Protein AF-A0AAV5ZL44-F1 (afdb_monomer)

Secondary structure (DSSP, 8-state):
--HHHHHHHHHHHHHHH-----S-PPPTTEEEEEEEEEEEEEE--S-TTSTTTTEEEEEEEETTEEEEEEEEPPHHHHHHHHTTTT-GGGHHHHHTT-BGGGTS-HHHHHHHHHHTT----TT-EEEEEEEEEEEEESSSSSSEEEEEEEEEEEEE---

Mean predicted aligned error: 9.65 Å

Sequence (159 aa):
MKKVLSVLLVLATWP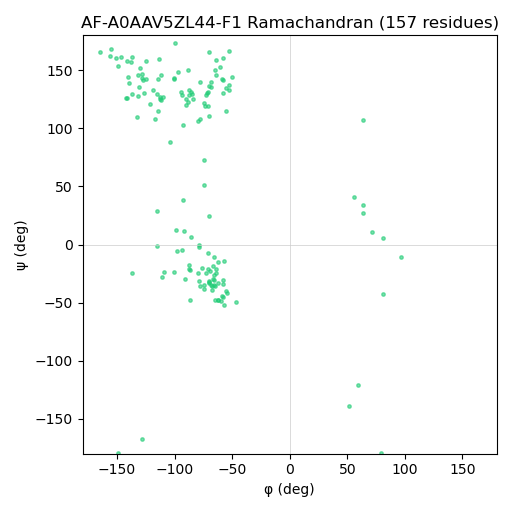LLTAGGGINPPPPGFKVTGPAVSAVIVVDPHNTSVPGGGRAAIRLTKGTVSTGTIFQVPDTTRDSFFNFGCDPARTDIRFKNAQLNLYVPQAQIDQMYAQLGIPISGANVPFITDTDSAVCTPDDVSGILSFTAVIQFLVPQNH

Nearest PDB structures (foldseek):
  7xg3-assembly1_H  TM=3.548E-01  e=3.397E+00  Pseudomonas aeruginosa
  2q9k-assembly1_A-2  TM=2.061E-01  e=2.698E+00  Exiguobacterium sibiricum 255-15
  9bgk-assembly1_E  TM=1.346E-01  e=6.780E+00  Vibrio cholerae
  9ezy-assembly1_B  TM=1.468E-01  e=9.579E+00  Vibrio cholerae

Foldseek 3Di:
DVVVVVVVVCVVCVVVVVPCQDPDAADPQKHWDDDKKKKKKKAQLDDPVPVCHQKMKMWIDDPPFIDIDIDRFDPVCSCVQRVQPQDQVCPCVRAANDFPVNGDPPVVVCVGCVSVVHDDDPQWTKTWRDKADWDFPPDDRRTMIITMTIITTMGGDDD

Structure (mmCIF, N/CA/C/O backbone):
data_AF-A0AAV5ZL44-F1
#
_entry.id   AF-A0AAV5ZL44-F1
#
loop_
_atom_site.group_PDB
_atom_site.id
_atom_site.type_symbol
_atom_site.label_atom_id
_atom_site.label_alt_id
_atom_site.label_comp_id
_atom_site.label_asym_id
_atom_site.label_entity_id
_atom_site.label_seq_id
_atom_site.pdbx_PDB_ins_code
_atom_site.Cartn_x
_atom_site.Cartn_y
_atom_site.Cartn_z
_atom_site.occupancy
_atom_site.B_iso_or_equiv
_atom_site.auth_seq_id
_atom_site.auth_comp_id
_atom_site.auth_asym_id
_atom_site.auth_atom_id
_atom_site.pdbx_PDB_model_num
ATOM 1 N N . MET A 1 1 ? -11.406 -40.168 26.318 1.00 51.88 1 MET A N 1
ATOM 2 C CA . MET A 1 1 ? -12.055 -38.863 26.040 1.00 51.88 1 MET A CA 1
ATOM 3 C C . MET A 1 1 ? -11.218 -37.628 26.422 1.00 51.88 1 MET A C 1
ATOM 5 O O . MET A 1 1 ? -11.663 -36.526 26.160 1.00 51.88 1 MET A O 1
ATOM 9 N N . LYS A 1 2 ? -9.989 -37.753 26.963 1.00 49.09 2 LYS A N 1
ATOM 10 C CA . LYS A 1 2 ? -9.124 -36.589 27.274 1.00 49.09 2 LYS A CA 1
ATOM 11 C C . LYS A 1 2 ? -8.375 -35.997 26.063 1.00 49.09 2 LYS A C 1
ATOM 13 O O . LYS A 1 2 ? -8.058 -34.820 26.071 1.00 49.09 2 LYS A O 1
ATOM 18 N N . LYS A 1 3 ? -8.139 -36.787 25.005 1.00 48.84 3 LYS A N 1
ATOM 19 C CA . LYS A 1 3 ? -7.377 -36.358 23.811 1.00 48.84 3 LYS A CA 1
ATOM 20 C C . LYS A 1 3 ? -8.151 -35.432 22.858 1.00 48.84 3 LYS A C 1
ATOM 22 O O . LYS A 1 3 ? -7.530 -34.718 22.087 1.00 48.84 3 LYS A O 1
ATOM 27 N N . VAL A 1 4 ? -9.485 -35.424 22.923 1.00 57.22 4 VAL A N 1
ATOM 28 C CA . VAL A 1 4 ? -10.334 -34.589 22.049 1.00 57.22 4 VAL A CA 1
ATOM 29 C C . VAL A 1 4 ? -10.371 -33.134 22.538 1.00 57.22 4 VAL A C 1
ATOM 31 O O . VAL A 1 4 ? -10.403 -32.211 21.732 1.00 57.22 4 VAL A O 1
ATOM 34 N N . LEU A 1 5 ? -10.270 -32.920 23.855 1.00 53.38 5 LEU A N 1
ATOM 35 C CA . LEU A 1 5 ? -10.312 -31.587 24.463 1.00 53.38 5 LEU A CA 1
ATOM 36 C C . LEU A 1 5 ? -9.079 -30.736 24.102 1.00 53.38 5 LEU A C 1
ATOM 38 O O . LEU A 1 5 ? -9.201 -29.536 23.881 1.00 53.38 5 LEU A O 1
ATOM 42 N N . SER A 1 6 ? -7.901 -31.357 23.987 1.00 58.47 6 SER A N 1
ATOM 43 C CA . SER A 1 6 ? -6.655 -30.658 23.639 1.00 58.47 6 SER A CA 1
ATOM 44 C C . SER A 1 6 ? -6.623 -30.174 22.187 1.00 58.47 6 SER A C 1
ATOM 46 O O . SER A 1 6 ? -6.040 -29.132 21.914 1.00 58.47 6 SER A O 1
ATOM 48 N N . VAL A 1 7 ? -7.274 -30.886 21.261 1.00 59.38 7 VAL A N 1
ATOM 49 C CA . VAL A 1 7 ? -7.323 -30.496 19.839 1.00 59.38 7 VAL A CA 1
ATOM 50 C C . VAL A 1 7 ? -8.273 -29.312 19.627 1.00 59.38 7 VAL A C 1
ATOM 52 O O . VAL A 1 7 ? -7.949 -28.394 18.878 1.00 59.38 7 VAL A O 1
ATOM 55 N N . LEU A 1 8 ? -9.402 -29.273 20.346 1.00 57.34 8 LEU A N 1
ATOM 56 C CA . LEU A 1 8 ? -10.324 -28.130 20.307 1.00 57.34 8 LEU A CA 1
ATOM 57 C C . LEU A 1 8 ? -9.711 -26.847 20.887 1.00 57.34 8 LEU A C 1
ATOM 59 O O . LEU A 1 8 ? -9.980 -25.766 20.368 1.00 57.34 8 LEU A O 1
ATOM 63 N N . LEU A 1 9 ? -8.864 -26.951 21.917 1.00 58.31 9 LEU A N 1
ATOM 64 C CA . LEU A 1 9 ? -8.218 -25.779 22.515 1.00 58.31 9 LEU A CA 1
ATOM 65 C C . LEU A 1 9 ? -7.199 -25.123 21.565 1.00 58.31 9 LEU A C 1
ATOM 67 O O . LEU A 1 9 ? -7.087 -23.903 21.546 1.00 58.31 9 LEU A O 1
ATOM 71 N N . VAL A 1 10 ? -6.493 -25.920 20.754 1.00 58.69 10 VAL A N 1
ATOM 72 C CA . VAL A 1 10 ? -5.513 -25.428 19.765 1.00 58.69 10 VAL A CA 1
ATOM 73 C C . VAL A 1 10 ? -6.203 -24.791 18.552 1.00 58.69 10 VAL A C 1
ATOM 75 O O . VAL A 1 10 ? -5.727 -23.791 18.023 1.00 58.69 10 VAL A O 1
ATOM 78 N N . LEU A 1 11 ? -7.360 -25.313 18.134 1.00 55.31 11 LEU A N 1
ATOM 79 C CA . LEU A 1 11 ? -8.166 -24.711 17.063 1.00 55.31 11 LEU A CA 1
ATOM 80 C C . LEU A 1 11 ? -8.815 -23.385 17.489 1.00 55.31 11 LEU A C 1
ATOM 82 O O . LEU A 1 11 ? -8.937 -22.476 16.673 1.00 55.31 11 LEU A O 1
ATOM 86 N N . ALA A 1 12 ? -9.190 -23.251 18.764 1.00 57.75 12 ALA A N 1
ATOM 87 C CA . ALA A 1 12 ? -9.784 -22.024 19.295 1.00 57.75 12 ALA A CA 1
ATOM 88 C C . ALA A 1 12 ? -8.774 -20.872 19.458 1.00 57.75 12 ALA A C 1
ATOM 90 O O . ALA A 1 12 ? -9.170 -19.708 19.429 1.00 57.75 12 ALA A O 1
ATOM 91 N N . THR A 1 13 ? -7.479 -21.168 19.614 1.00 51.84 13 THR A N 1
ATOM 92 C CA . THR A 1 13 ? -6.421 -20.152 19.778 1.00 51.84 13 THR A CA 1
ATOM 93 C C . THR A 1 13 ? -5.666 -19.834 18.489 1.00 51.84 13 THR A C 1
ATOM 95 O O . THR A 1 13 ? -4.883 -18.885 18.463 1.00 51.84 13 THR A O 1
ATOM 98 N N . TRP A 1 14 ? -5.933 -20.549 17.393 1.00 48.03 14 TRP A N 1
ATOM 99 C CA . TRP A 1 14 ? -5.314 -20.288 16.089 1.00 48.03 14 TRP A CA 1
ATOM 100 C C . TRP A 1 14 ? -5.497 -18.844 15.576 1.00 48.03 14 TRP A C 1
ATOM 102 O O . TRP A 1 14 ? -4.516 -18.278 15.091 1.00 48.03 14 TRP A O 1
ATOM 112 N N . PRO A 1 15 ? -6.665 -18.179 15.739 1.00 54.62 15 PRO A N 1
ATOM 113 C CA . PRO A 1 15 ? -6.828 -16.786 15.310 1.00 54.62 15 PRO A CA 1
ATOM 114 C C . PRO A 1 15 ? -5.934 -15.797 16.076 1.00 54.62 15 PRO A C 1
ATOM 116 O O . PRO A 1 15 ? -5.680 -14.699 15.588 1.00 54.62 15 PRO A O 1
ATOM 119 N N . LEU A 1 16 ? -5.456 -16.173 17.271 1.00 48.31 16 LEU A N 1
ATOM 120 C CA . LEU A 1 16 ? -4.548 -15.360 18.090 1.00 48.31 16 LEU A CA 1
ATOM 121 C C . LEU A 1 16 ? -3.073 -15.585 17.724 1.00 48.31 16 LEU A C 1
ATOM 123 O O . LEU A 1 16 ? -2.246 -14.718 17.986 1.00 48.31 16 LEU A O 1
ATOM 127 N N . LEU A 1 17 ? -2.743 -16.720 17.101 1.00 43.16 17 LEU A N 1
ATOM 128 C CA . LEU A 1 17 ? -1.385 -17.051 16.653 1.00 43.16 17 LEU A CA 1
ATOM 129 C C . LEU A 1 17 ? -1.076 -16.525 15.246 1.00 43.16 17 LEU A C 1
ATOM 131 O O . LEU A 1 17 ? 0.090 -16.396 14.887 1.00 43.16 17 LEU A O 1
ATOM 135 N N . THR A 1 18 ? -2.095 -16.167 14.462 1.00 47.09 18 THR A N 1
ATOM 136 C CA . THR A 1 18 ? -1.924 -15.513 13.154 1.00 47.09 18 THR A CA 1
ATOM 137 C C . THR A 1 18 ? -1.786 -13.993 13.243 1.00 47.09 18 THR A C 1
ATOM 139 O O . THR A 1 18 ? -1.696 -13.335 12.212 1.00 47.09 18 THR A O 1
ATOM 142 N N . ALA A 1 19 ? -1.693 -13.415 14.445 1.00 46.91 19 ALA A N 1
ATOM 143 C CA . ALA A 1 19 ? -1.158 -12.065 14.630 1.00 46.91 19 ALA A CA 1
ATOM 144 C C . ALA A 1 19 ? 0.380 -12.074 14.478 1.00 46.91 19 ALA A C 1
ATOM 146 O O . ALA A 1 19 ? 1.116 -11.602 15.340 1.00 46.91 19 ALA A O 1
ATOM 147 N N . GLY A 1 20 ? 0.870 -12.661 13.383 1.00 41.25 20 GLY A N 1
ATOM 148 C CA . GLY A 1 20 ? 2.255 -12.573 12.941 1.00 41.25 20 GLY A CA 1
ATOM 149 C C . GLY A 1 20 ? 2.503 -11.194 12.351 1.00 41.25 20 GLY A C 1
ATOM 150 O O . GLY A 1 20 ? 2.576 -11.037 11.140 1.00 41.25 20 GLY A O 1
ATOM 151 N N . GLY A 1 21 ? 2.568 -10.179 13.211 1.00 41.34 21 GLY A N 1
ATOM 152 C CA . GLY A 1 21 ? 3.090 -8.872 12.835 1.00 41.34 21 GLY A CA 1
ATOM 153 C C . GLY A 1 21 ? 4.606 -8.974 12.737 1.00 41.34 21 GLY A C 1
ATOM 154 O O . GLY A 1 21 ? 5.253 -9.376 13.703 1.00 41.34 21 GLY A O 1
ATOM 155 N N . GLY A 1 22 ? 5.163 -8.668 11.566 1.00 45.84 22 GLY A N 1
ATOM 156 C CA . GLY A 1 22 ? 6.604 -8.693 11.323 1.00 45.84 22 GLY A CA 1
ATOM 157 C C . GLY A 1 22 ? 7.420 -7.868 12.331 1.00 45.84 22 GLY A C 1
ATOM 158 O O . GLY A 1 22 ? 6.899 -7.048 13.080 1.00 45.84 22 GLY A O 1
ATOM 159 N N . ILE A 1 23 ? 8.737 -8.079 12.317 1.00 47.69 23 ILE A N 1
ATOM 160 C CA . ILE A 1 23 ? 9.738 -7.645 13.317 1.00 47.69 23 ILE A CA 1
ATOM 161 C C . ILE A 1 23 ? 9.992 -6.116 13.319 1.00 47.69 23 ILE A C 1
ATOM 163 O O . ILE A 1 23 ? 11.047 -5.654 13.737 1.00 47.69 23 ILE A O 1
ATOM 167 N N . ASN A 1 24 ? 9.047 -5.299 12.860 1.00 59.09 24 ASN A N 1
ATOM 168 C CA . ASN A 1 24 ? 9.157 -3.848 12.926 1.00 59.09 24 ASN A CA 1
ATOM 169 C C . ASN A 1 24 ? 8.037 -3.289 13.809 1.00 59.09 24 ASN A C 1
ATOM 171 O O . ASN A 1 24 ? 6.872 -3.317 13.407 1.00 59.09 24 ASN A O 1
ATOM 175 N N . PRO A 1 25 ? 8.362 -2.810 15.024 1.00 67.12 25 PRO A N 1
ATOM 176 C CA . PRO A 1 25 ? 7.366 -2.220 15.900 1.00 67.12 25 PRO A CA 1
ATOM 177 C C . PRO A 1 25 ? 6.801 -0.932 15.278 1.00 67.12 25 PRO A C 1
ATOM 179 O O . PRO A 1 25 ? 7.516 -0.232 14.553 1.00 67.12 25 PRO A O 1
ATOM 182 N N . PRO A 1 26 ? 5.536 -0.583 15.575 1.00 76.50 26 PRO A N 1
ATOM 183 C CA . PRO A 1 26 ? 4.992 0.710 15.185 1.00 76.50 26 PRO A CA 1
ATOM 184 C C . PRO A 1 26 ? 5.825 1.860 15.778 1.00 76.50 26 PRO A C 1
ATOM 186 O O . PRO A 1 26 ? 6.526 1.662 16.777 1.00 76.50 26 PRO A O 1
ATOM 189 N N . PRO A 1 27 ? 5.723 3.077 15.209 1.00 81.25 27 PRO A N 1
ATOM 190 C CA . PRO A 1 27 ? 6.378 4.256 15.759 1.00 81.25 27 PRO A CA 1
ATOM 191 C C . PRO A 1 27 ? 6.096 4.431 17.266 1.00 81.25 27 PRO A C 1
ATOM 193 O O . PRO A 1 27 ? 4.975 4.155 17.710 1.00 81.25 27 PRO A O 1
ATOM 196 N N . PRO A 1 28 ? 7.072 4.910 18.064 1.00 84.25 28 PRO A N 1
ATOM 197 C CA . PRO A 1 28 ? 6.876 5.147 19.493 1.00 84.25 28 PRO A CA 1
ATOM 198 C C . PRO A 1 28 ? 5.653 6.027 19.773 1.00 84.25 28 PRO A C 1
ATOM 200 O O . PRO A 1 28 ? 5.425 7.017 19.082 1.00 84.25 28 PRO A O 1
ATOM 203 N N . GLY A 1 29 ? 4.866 5.668 20.791 1.00 86.44 29 GLY A N 1
ATOM 204 C CA . GLY A 1 29 ? 3.627 6.376 21.134 1.00 86.44 29 GLY A CA 1
ATOM 205 C C . GLY A 1 29 ? 2.418 5.995 20.275 1.00 86.44 29 GLY A C 1
ATOM 206 O O . GLY A 1 29 ? 1.349 6.578 20.444 1.00 86.44 29 GLY A O 1
ATOM 207 N N . PHE A 1 30 ? 2.543 5.000 19.391 1.00 89.69 30 PHE A N 1
ATOM 208 C CA . PHE A 1 30 ? 1.438 4.480 18.589 1.00 89.69 30 PHE A CA 1
ATOM 209 C C . PHE A 1 30 ? 1.257 2.971 18.766 1.00 89.69 30 PHE A C 1
ATOM 211 O O . PHE A 1 30 ? 2.159 2.237 19.172 1.00 89.6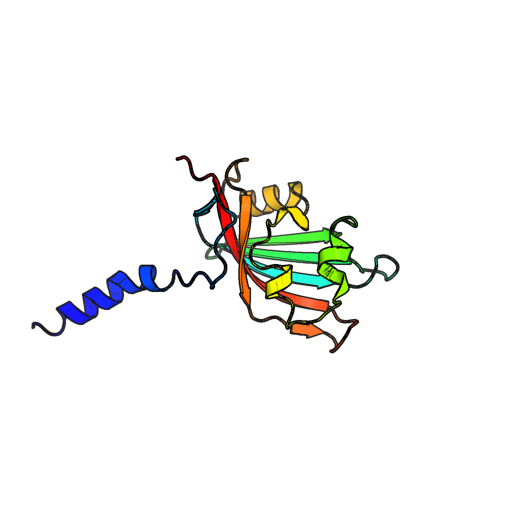9 30 PHE A O 1
ATOM 218 N N . LYS A 1 31 ? 0.052 2.487 18.474 1.00 90.44 31 LYS A N 1
ATOM 219 C CA . LYS A 1 31 ? -0.252 1.057 18.367 1.00 90.44 31 LYS A CA 1
ATOM 220 C C . LYS A 1 31 ? -0.996 0.780 17.069 1.00 90.44 31 LYS A C 1
ATOM 222 O O . LYS A 1 31 ? -1.729 1.631 16.571 1.00 90.44 31 LYS A O 1
ATOM 227 N N . VAL A 1 32 ? -0.824 -0.431 16.557 1.00 91.00 32 VAL A N 1
ATOM 228 C CA . VAL A 1 32 ? -1.592 -0.944 15.423 1.00 91.00 32 VAL A CA 1
ATOM 229 C C . VAL A 1 32 ? -2.873 -1.589 15.948 1.00 91.00 32 VAL A C 1
ATOM 231 O O . VAL A 1 32 ? -2.841 -2.360 16.907 1.00 91.00 32 VAL A O 1
ATOM 234 N N . THR A 1 33 ? -4.012 -1.271 15.342 1.00 90.62 33 THR A N 1
ATOM 235 C CA . THR A 1 33 ? -5.317 -1.820 15.717 1.00 90.62 33 THR A CA 1
ATOM 236 C C . THR A 1 33 ? -6.265 -1.925 14.519 1.00 90.62 33 THR A C 1
ATOM 238 O O . THR A 1 33 ? -5.924 -1.566 13.390 1.00 90.62 33 THR A O 1
ATOM 241 N N . GLY A 1 34 ? -7.478 -2.412 14.779 1.00 88.06 34 GLY A N 1
ATOM 242 C CA . GLY A 1 34 ? -8.552 -2.524 13.800 1.00 88.06 34 GLY A CA 1
ATOM 243 C C . GLY A 1 34 ? -8.430 -3.731 12.862 1.00 88.06 34 GLY A C 1
ATOM 244 O O . GLY A 1 34 ? -7.517 -4.553 12.995 1.00 88.06 34 GLY A O 1
ATOM 245 N N . PRO A 1 35 ? -9.392 -3.878 11.933 1.00 90.50 35 PRO A N 1
ATOM 246 C CA . PRO A 1 35 ? -9.412 -4.996 11.002 1.00 90.50 35 PRO A CA 1
ATOM 247 C C . PRO A 1 35 ? -8.255 -4.898 10.004 1.00 90.50 35 PRO A C 1
ATOM 249 O O . PRO A 1 35 ? -7.974 -3.822 9.479 1.00 90.50 35 PRO A O 1
ATOM 252 N N . ALA A 1 36 ? -7.637 -6.040 9.706 1.00 93.88 36 ALA A N 1
ATOM 253 C CA . ALA A 1 36 ? -6.689 -6.158 8.607 1.00 93.88 36 ALA A CA 1
ATOM 254 C C . ALA A 1 36 ? -7.421 -6.090 7.259 1.00 93.88 36 ALA A C 1
ATOM 256 O O . ALA A 1 36 ? -8.419 -6.785 7.040 1.00 93.88 36 ALA A O 1
ATOM 257 N N . VAL A 1 37 ? -6.917 -5.248 6.362 1.00 96.62 37 VAL A N 1
ATOM 258 C CA . VAL A 1 37 ? -7.372 -5.101 4.977 1.00 96.62 37 VAL A CA 1
ATOM 259 C C . VAL A 1 37 ? -6.251 -5.590 4.070 1.00 96.62 37 VAL A C 1
ATOM 261 O O . VAL A 1 37 ? -5.121 -5.118 4.177 1.00 96.62 37 VAL A O 1
ATOM 264 N N . SER A 1 38 ? -6.552 -6.538 3.187 1.00 97.75 38 SER A N 1
ATOM 265 C CA . SER A 1 38 ? -5.585 -7.000 2.191 1.00 97.75 38 SER A CA 1
ATOM 266 C C . SER A 1 38 ? -5.500 -5.982 1.060 1.00 97.75 38 SER A C 1
ATOM 268 O O . SER A 1 38 ? -6.524 -5.445 0.634 1.00 97.75 38 SER A O 1
ATOM 270 N N . ALA A 1 39 ? -4.296 -5.720 0.570 1.00 98.00 39 ALA A N 1
ATOM 271 C CA . ALA A 1 39 ? -4.046 -4.813 -0.531 1.00 98.00 39 ALA A CA 1
ATOM 272 C C . ALA A 1 39 ? -3.190 -5.480 -1.611 1.00 98.00 39 ALA A C 1
ATOM 274 O O . ALA A 1 39 ? -2.265 -6.230 -1.312 1.00 98.00 39 ALA A O 1
ATOM 275 N N . VAL A 1 40 ? -3.481 -5.162 -2.868 1.00 98.06 40 VAL A N 1
ATOM 276 C CA . VAL A 1 40 ? -2.574 -5.360 -4.002 1.00 98.06 40 VAL A CA 1
ATOM 277 C C . VAL A 1 40 ? -2.172 -3.980 -4.485 1.00 98.06 40 VAL A C 1
ATOM 279 O O . VAL A 1 40 ? -3.042 -3.155 -4.781 1.00 98.06 40 VAL A O 1
ATOM 282 N N . ILE A 1 41 ? -0.871 -3.725 -4.539 1.00 95.88 41 ILE A N 1
ATOM 283 C CA . ILE A 1 41 ? -0.308 -2.441 -4.939 1.00 95.88 41 ILE A CA 1
ATOM 284 C C . ILE A 1 41 ? 0.545 -2.667 -6.181 1.00 95.88 41 ILE A C 1
ATOM 286 O O . ILE A 1 41 ? 1.341 -3.601 -6.241 1.00 95.88 41 ILE A O 1
ATOM 290 N N . VAL A 1 42 ? 0.352 -1.808 -7.176 1.00 94.00 42 VAL A N 1
ATOM 291 C CA . VAL A 1 42 ? 1.118 -1.781 -8.421 1.00 94.00 42 VAL A CA 1
ATOM 292 C C . VAL A 1 42 ? 1.657 -0.373 -8.598 1.00 94.00 42 VAL A C 1
ATOM 294 O O . VAL A 1 42 ? 0.909 0.594 -8.477 1.00 94.00 42 VAL A O 1
ATOM 297 N N . VAL A 1 43 ? 2.945 -0.247 -8.866 1.00 90.69 43 VAL A N 1
ATOM 298 C CA . VAL A 1 43 ? 3.663 1.020 -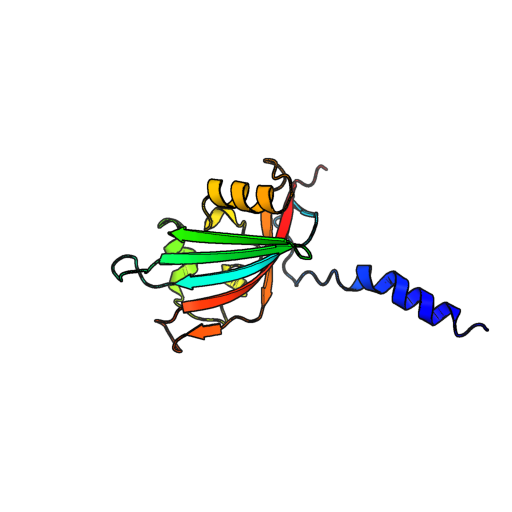8.923 1.00 90.69 43 VAL A CA 1
ATOM 299 C C . VAL A 1 43 ? 4.493 1.054 -10.189 1.00 90.69 43 VAL A C 1
ATOM 301 O O . VAL A 1 43 ? 5.299 0.159 -10.431 1.00 90.69 43 VAL A O 1
ATOM 304 N N . ASP A 1 44 ? 4.331 2.124 -10.952 1.00 89.50 44 ASP A N 1
ATOM 305 C CA . ASP A 1 44 ? 5.231 2.499 -12.026 1.00 89.50 44 ASP A CA 1
ATOM 306 C C . ASP A 1 44 ? 6.292 3.480 -11.473 1.00 89.50 44 ASP A C 1
ATOM 308 O O . ASP A 1 44 ? 5.984 4.656 -11.244 1.00 89.50 44 ASP A O 1
ATOM 312 N N . PRO A 1 45 ? 7.534 3.021 -11.217 1.00 84.81 45 PRO A N 1
ATOM 313 C CA . PRO A 1 45 ? 8.599 3.846 -10.663 1.00 84.81 45 PRO A CA 1
ATOM 314 C C . PRO A 1 45 ? 9.265 4.750 -11.710 1.00 84.81 45 PRO A C 1
ATOM 316 O O . PRO A 1 45 ? 10.186 5.488 -11.353 1.00 84.81 45 PRO A O 1
ATOM 319 N N . HIS A 1 46 ? 8.853 4.711 -12.985 1.00 83.69 46 HIS A N 1
ATOM 320 C CA . HIS A 1 46 ? 9.404 5.615 -13.991 1.00 83.69 46 HIS A CA 1
ATOM 321 C C . HIS A 1 46 ? 9.139 7.073 -13.613 1.00 83.69 46 HIS A C 1
ATOM 323 O O . HIS A 1 46 ? 8.158 7.413 -12.949 1.00 83.69 46 HIS A O 1
ATOM 329 N N . ASN A 1 47 ? 10.014 7.968 -14.069 1.00 76.69 47 ASN A N 1
ATOM 330 C CA . ASN A 1 47 ? 9.766 9.394 -13.915 1.00 76.69 47 ASN A CA 1
ATOM 331 C C . ASN A 1 47 ? 8.520 9.823 -14.714 1.00 76.69 47 ASN A C 1
ATOM 333 O O . ASN A 1 47 ? 8.115 9.178 -15.680 1.00 76.69 47 ASN A O 1
ATOM 337 N N . THR A 1 48 ? 7.933 10.958 -14.343 1.00 74.31 48 THR A N 1
ATOM 338 C CA . THR A 1 48 ? 6.748 11.514 -15.018 1.00 74.31 48 THR A CA 1
ATOM 339 C C . THR A 1 48 ? 7.003 11.962 -16.458 1.00 74.31 48 THR A C 1
ATOM 341 O O . THR A 1 48 ? 6.053 12.249 -17.185 1.00 74.31 48 THR A O 1
ATOM 344 N N . SER A 1 49 ? 8.268 12.017 -16.886 1.00 76.69 49 SER A N 1
ATOM 345 C CA . SER A 1 49 ? 8.641 12.272 -18.279 1.00 76.69 49 SER A CA 1
ATOM 346 C C . SER A 1 49 ? 8.319 11.080 -19.187 1.00 76.69 49 SER A C 1
ATOM 348 O O . SER A 1 49 ? 8.180 11.262 -20.397 1.00 76.69 49 SER A O 1
ATOM 350 N N . VAL A 1 50 ? 8.176 9.873 -18.627 1.00 74.81 50 VAL A N 1
ATOM 351 C CA . VAL A 1 50 ? 7.655 8.696 -19.330 1.00 74.81 50 VAL A CA 1
ATOM 352 C C . VAL A 1 50 ? 6.123 8.704 -19.243 1.00 74.81 50 VAL A C 1
ATOM 354 O O . VAL A 1 50 ? 5.576 8.853 -18.148 1.00 74.81 50 VAL A O 1
ATOM 357 N N . PRO A 1 51 ? 5.391 8.522 -20.359 1.00 75.31 51 PRO A N 1
ATOM 358 C CA . PRO A 1 51 ? 3.939 8.392 -20.321 1.00 75.31 51 PRO A CA 1
ATOM 359 C C . PRO A 1 51 ? 3.499 7.269 -19.374 1.00 75.31 51 PRO A C 1
ATOM 361 O O . PRO A 1 51 ? 3.766 6.100 -19.625 1.00 75.31 51 PRO A O 1
ATOM 364 N N . GLY A 1 52 ? 2.809 7.634 -18.291 1.00 72.62 52 GLY A N 1
ATOM 365 C CA . GLY A 1 52 ? 2.367 6.688 -17.261 1.00 72.62 52 GLY A CA 1
ATOM 366 C C . GLY A 1 52 ? 3.286 6.580 -16.040 1.00 72.62 52 GLY A C 1
ATOM 367 O O . GLY A 1 52 ? 2.840 6.060 -15.022 1.00 72.62 52 GLY A O 1
ATOM 368 N N . GLY A 1 53 ? 4.489 7.155 -16.090 1.00 82.12 53 GLY A N 1
ATOM 369 C CA . GLY A 1 53 ? 5.441 7.122 -14.986 1.00 82.12 53 GLY A CA 1
ATOM 370 C C . GLY A 1 53 ? 4.956 7.849 -13.729 1.00 82.12 53 GLY A C 1
ATOM 371 O O . GLY A 1 53 ? 4.220 8.845 -13.775 1.00 82.12 53 GLY A O 1
ATOM 372 N N . GLY A 1 54 ? 5.352 7.321 -12.573 1.00 85.50 54 GLY A N 1
ATOM 373 C CA . GLY A 1 54 ? 4.965 7.816 -11.255 1.00 85.50 54 GLY A CA 1
ATOM 374 C C . GLY A 1 54 ? 3.504 7.534 -10.907 1.00 85.50 54 GLY A C 1
ATOM 375 O O . GLY A 1 54 ? 2.986 8.089 -9.935 1.00 85.50 54 GLY A O 1
ATOM 376 N N . ARG A 1 55 ? 2.816 6.705 -11.697 1.00 90.25 55 ARG A N 1
ATOM 377 C CA . ARG A 1 55 ? 1.464 6.250 -11.384 1.00 90.25 55 ARG A CA 1
ATOM 378 C C . ARG A 1 55 ? 1.508 4.997 -10.538 1.00 90.25 55 ARG A C 1
ATOM 380 O O . ARG A 1 55 ? 2.394 4.159 -10.657 1.00 90.25 55 ARG A O 1
ATOM 387 N N . ALA A 1 56 ? 0.494 4.847 -9.710 1.00 92.19 56 ALA A N 1
ATOM 388 C CA . ALA A 1 56 ? 0.276 3.639 -8.953 1.00 92.19 56 ALA A CA 1
ATOM 389 C C . ALA A 1 56 ? -1.207 3.280 -8.953 1.00 92.19 56 ALA A C 1
ATOM 391 O O . ALA A 1 56 ? -2.087 4.116 -9.171 1.00 92.19 56 ALA A O 1
ATOM 392 N N . ALA A 1 57 ? -1.473 2.007 -8.720 1.00 95.81 57 ALA A N 1
ATOM 393 C CA . ALA A 1 57 ? -2.791 1.469 -8.489 1.00 95.81 57 ALA A CA 1
ATOM 394 C C . ALA A 1 57 ? -2.785 0.724 -7.159 1.00 95.81 57 ALA A C 1
ATOM 396 O O . ALA A 1 57 ? -1.822 0.042 -6.809 1.00 95.81 57 ALA A O 1
ATOM 397 N N . ILE A 1 58 ? -3.883 0.841 -6.428 1.00 97.75 58 ILE A N 1
ATOM 398 C CA . ILE A 1 58 ? -4.111 0.078 -5.209 1.00 97.75 58 ILE A CA 1
ATOM 399 C C . ILE A 1 58 ? -5.494 -0.541 -5.270 1.00 97.75 58 ILE A C 1
ATOM 401 O O . ILE A 1 58 ? -6.470 0.115 -5.638 1.00 97.75 58 ILE A O 1
ATOM 405 N N . ARG A 1 59 ? -5.577 -1.814 -4.898 1.00 98.44 59 ARG A N 1
ATOM 406 C CA . ARG A 1 59 ? -6.831 -2.530 -4.697 1.00 98.44 59 ARG A CA 1
ATOM 407 C C . ARG A 1 59 ? -6.878 -3.047 -3.272 1.00 98.44 59 ARG A C 1
ATOM 409 O O . ARG A 1 59 ? -6.022 -3.833 -2.889 1.00 98.44 59 ARG A O 1
ATOM 416 N N . LEU A 1 60 ? -7.887 -2.637 -2.516 1.00 98.19 60 LEU A N 1
ATOM 417 C CA . LEU A 1 60 ? -8.147 -3.084 -1.153 1.00 98.19 60 LEU A CA 1
ATOM 418 C C . LEU A 1 60 ? -9.248 -4.144 -1.135 1.00 98.19 60 LEU A C 1
ATOM 420 O O . LEU A 1 60 ? -10.227 -4.041 -1.877 1.00 98.19 60 LEU A O 1
ATOM 424 N N . THR A 1 61 ? -9.117 -5.132 -0.256 1.00 98.12 61 THR A N 1
ATOM 425 C CA . THR A 1 61 ? -10.071 -6.234 -0.092 1.00 98.12 61 THR A CA 1
ATOM 426 C C . THR A 1 61 ? -10.318 -6.522 1.388 1.00 98.12 61 THR A C 1
ATOM 428 O O . THR A 1 61 ? -9.380 -6.712 2.166 1.00 98.12 61 THR A O 1
ATOM 431 N N . LYS A 1 62 ? -11.597 -6.590 1.777 1.00 95.06 62 LYS A N 1
ATOM 432 C CA . LYS A 1 62 ? -12.065 -7.010 3.107 1.00 95.06 62 LYS A CA 1
ATOM 433 C C . LYS A 1 62 ? -13.198 -8.022 2.942 1.00 95.06 62 LYS A C 1
ATOM 435 O O . LYS A 1 62 ? -14.307 -7.667 2.543 1.00 95.06 62 LYS A O 1
ATOM 440 N N . GLY A 1 63 ? -12.928 -9.286 3.268 1.00 93.75 63 GLY A N 1
ATOM 441 C CA . GLY A 1 63 ? -13.873 -10.375 3.010 1.00 93.75 63 GLY A CA 1
ATOM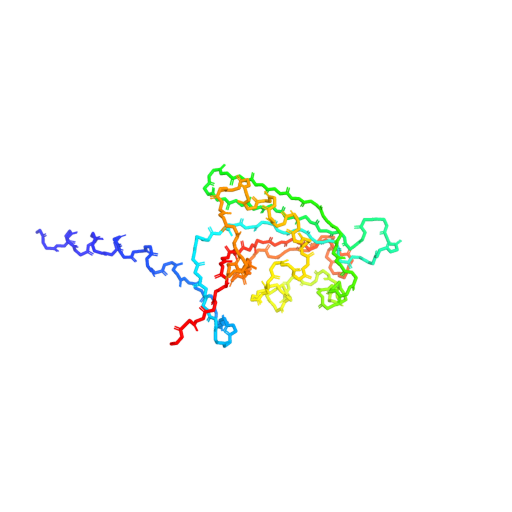 442 C C . GLY A 1 63 ? -14.177 -10.480 1.513 1.00 93.75 63 GLY A C 1
ATOM 443 O O . GLY A 1 63 ? -13.265 -10.653 0.712 1.00 93.75 63 GLY A O 1
ATOM 444 N N . THR A 1 64 ? -15.447 -10.336 1.135 1.00 95.12 64 THR A N 1
ATOM 445 C CA . THR A 1 64 ? -15.902 -10.369 -0.267 1.00 95.12 64 THR A CA 1
ATOM 446 C C . THR A 1 64 ? -15.987 -8.989 -0.925 1.00 95.12 64 THR A C 1
ATOM 448 O O . THR A 1 64 ? -16.307 -8.902 -2.109 1.00 95.12 64 THR A O 1
ATOM 451 N N . VAL A 1 65 ? -15.740 -7.906 -0.181 1.00 96.50 65 VAL A N 1
ATOM 452 C CA . VAL A 1 65 ? -15.824 -6.533 -0.697 1.00 96.50 65 VAL A CA 1
ATOM 453 C C . VAL A 1 65 ? -14.440 -6.083 -1.143 1.00 96.50 65 VAL A C 1
ATOM 455 O O . VAL A 1 65 ? -13.472 -6.205 -0.390 1.00 96.50 65 VAL A O 1
ATOM 458 N N . SER A 1 66 ? -14.347 -5.531 -2.354 1.00 97.62 66 SER A N 1
ATOM 459 C CA . SER A 1 66 ? -13.115 -4.934 -2.866 1.00 97.62 66 SER A CA 1
ATOM 460 C C . SER A 1 66 ? -13.359 -3.555 -3.461 1.00 97.62 66 SER A C 1
ATOM 462 O O . SER A 1 66 ? -14.389 -3.327 -4.090 1.00 97.62 66 SER A O 1
ATOM 464 N N . THR A 1 67 ? -12.383 -2.672 -3.314 1.00 98.19 67 THR A N 1
ATOM 465 C CA . THR A 1 67 ? -12.345 -1.328 -3.901 1.00 98.19 67 THR A CA 1
ATOM 466 C C . THR A 1 67 ? -10.946 -1.073 -4.448 1.00 98.19 67 THR A C 1
ATOM 468 O O . THR A 1 67 ? -9.999 -1.764 -4.075 1.00 98.19 67 THR A O 1
ATOM 471 N N . GLY A 1 68 ? -10.788 -0.103 -5.334 1.00 97.31 68 GLY A N 1
ATOM 472 C CA . GLY A 1 68 ? -9.473 0.288 -5.802 1.00 97.31 68 GLY A CA 1
ATOM 473 C C . GLY A 1 68 ? -9.486 1.625 -6.509 1.00 97.31 68 GLY A C 1
ATOM 474 O O . GLY A 1 68 ? -10.536 2.145 -6.885 1.00 97.31 68 GLY A O 1
ATOM 475 N N . THR A 1 69 ? -8.295 2.172 -6.689 1.00 97.56 69 THR A N 1
ATOM 476 C CA . THR A 1 69 ? -8.079 3.437 -7.381 1.00 97.56 69 THR A CA 1
ATOM 477 C C . THR A 1 69 ? -6.750 3.413 -8.125 1.00 97.56 69 THR A C 1
ATOM 479 O O . THR A 1 69 ? -5.860 2.616 -7.819 1.00 97.56 69 THR A O 1
ATOM 482 N N . ILE A 1 70 ? -6.616 4.327 -9.081 1.00 95.75 70 ILE A N 1
ATOM 483 C CA . ILE A 1 70 ? -5.360 4.669 -9.747 1.00 95.75 70 ILE A CA 1
ATOM 484 C C . ILE A 1 70 ? -5.032 6.113 -9.370 1.00 95.75 70 ILE A C 1
ATOM 486 O O . ILE A 1 70 ? -5.928 6.954 -9.241 1.00 95.75 70 ILE A O 1
ATOM 490 N N . PHE A 1 71 ? -3.758 6.414 -9.169 1.00 93.44 71 PHE A N 1
ATOM 491 C CA . PHE A 1 71 ? -3.316 7.729 -8.733 1.00 93.44 71 PHE A CA 1
ATOM 492 C C . PHE A 1 71 ? -1.921 8.064 -9.219 1.00 93.44 71 PHE A C 1
ATOM 494 O O . PHE A 1 71 ? -1.140 7.189 -9.586 1.00 93.44 71 PHE A O 1
ATOM 501 N N . GLN A 1 72 ? -1.630 9.360 -9.218 1.00 90.62 72 GLN A N 1
ATOM 502 C CA . GLN A 1 72 ? -0.274 9.858 -9.356 1.00 90.62 72 GLN A CA 1
ATOM 503 C C . GLN A 1 72 ? 0.345 9.922 -7.963 1.00 90.62 72 GLN A C 1
ATOM 505 O O . GLN A 1 72 ? -0.248 10.503 -7.051 1.00 90.62 72 GLN A O 1
ATOM 510 N N . VAL A 1 73 ? 1.523 9.334 -7.799 1.00 87.50 73 VAL A N 1
ATOM 511 C CA . VAL A 1 73 ? 2.275 9.419 -6.548 1.00 87.50 73 VAL A CA 1
ATOM 512 C C . VAL A 1 73 ? 2.820 10.847 -6.422 1.00 87.50 73 VAL A C 1
ATOM 514 O O . VAL A 1 73 ? 3.392 11.346 -7.395 1.00 87.50 73 VAL A O 1
ATOM 517 N N . PRO A 1 74 ? 2.637 11.528 -5.275 1.00 85.31 74 PRO A N 1
ATOM 518 C CA . PRO A 1 74 ? 3.123 12.891 -5.085 1.00 85.31 74 PRO A CA 1
ATOM 519 C C . PRO A 1 74 ? 4.628 13.008 -5.342 1.00 85.31 74 PRO A C 1
ATOM 521 O O . PRO A 1 74 ? 5.407 12.215 -4.818 1.00 85.31 74 PRO A O 1
ATOM 524 N N . ASP A 1 75 ? 5.057 14.031 -6.086 1.00 81.25 75 ASP A N 1
ATOM 525 C CA . ASP A 1 75 ? 6.477 14.224 -6.427 1.00 81.25 75 ASP A CA 1
ATOM 526 C C . ASP A 1 75 ? 7.379 14.334 -5.1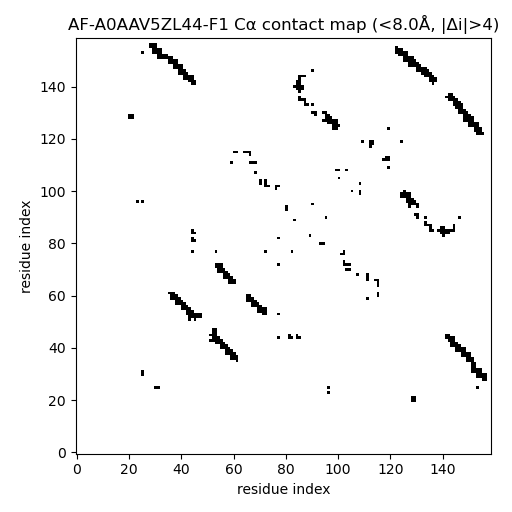85 1.00 81.25 75 ASP A C 1
ATOM 528 O O . ASP A 1 75 ? 8.522 13.888 -5.208 1.00 81.25 75 ASP A O 1
ATOM 532 N N . THR A 1 76 ? 6.850 14.863 -4.076 1.00 77.75 76 THR A N 1
ATOM 533 C CA . THR A 1 76 ? 7.565 15.007 -2.797 1.00 77.75 76 THR A CA 1
ATOM 534 C C . THR A 1 76 ? 7.932 13.679 -2.141 1.00 77.75 76 THR A C 1
ATOM 536 O O . THR A 1 76 ? 8.887 13.628 -1.369 1.00 77.75 76 THR A O 1
ATOM 539 N N . THR A 1 77 ? 7.183 12.612 -2.412 1.00 77.56 77 THR A N 1
ATOM 540 C CA . THR A 1 77 ? 7.443 11.279 -1.854 1.00 77.56 77 THR A CA 1
ATOM 541 C C . THR A 1 77 ? 7.955 10.312 -2.907 1.00 77.56 77 THR A C 1
ATOM 543 O O . THR A 1 77 ? 8.706 9.397 -2.576 1.00 77.56 77 THR A O 1
ATOM 546 N N . ARG A 1 78 ? 7.658 10.557 -4.183 1.00 77.06 78 ARG A N 1
ATOM 547 C CA . ARG A 1 78 ? 8.103 9.755 -5.323 1.00 77.06 78 ARG A CA 1
ATOM 548 C C . ARG A 1 78 ? 9.590 9.416 -5.265 1.00 77.06 78 ARG A C 1
ATOM 550 O O . ARG A 1 78 ? 9.937 8.247 -5.375 1.00 77.06 78 ARG A O 1
ATOM 557 N N . ASP A 1 79 ? 10.458 10.397 -5.040 1.00 72.94 79 ASP A N 1
ATOM 558 C CA . ASP A 1 79 ? 11.903 10.157 -5.056 1.00 72.94 79 ASP A CA 1
ATOM 559 C C . ASP A 1 79 ? 12.328 9.260 -3.874 1.00 72.94 79 ASP A C 1
ATOM 561 O O . ASP A 1 79 ? 13.092 8.318 -4.047 1.00 72.94 79 ASP A O 1
ATOM 565 N N . SER A 1 80 ? 11.749 9.432 -2.685 1.00 72.75 80 SER A N 1
ATOM 566 C CA . SER A 1 80 ? 12.043 8.575 -1.524 1.00 72.75 80 SER A CA 1
ATOM 567 C C . SER A 1 80 ? 11.598 7.120 -1.721 1.00 72.75 80 SER A C 1
ATOM 569 O O . SER A 1 80 ? 12.276 6.197 -1.268 1.00 72.75 80 SER A O 1
ATOM 571 N N . PHE A 1 81 ? 10.471 6.897 -2.402 1.00 71.75 81 PHE A N 1
ATOM 572 C CA . PHE A 1 81 ? 9.906 5.559 -2.595 1.00 71.75 81 PHE A CA 1
ATOM 573 C C . PHE A 1 81 ? 10.400 4.875 -3.883 1.00 71.75 81 PHE A C 1
ATOM 575 O O . PHE A 1 81 ? 10.499 3.645 -3.927 1.00 71.75 81 PHE A O 1
ATOM 582 N N . PHE A 1 82 ? 10.727 5.624 -4.940 1.00 75.69 82 PHE A N 1
ATOM 583 C CA . PHE A 1 82 ? 10.995 5.073 -6.279 1.00 75.69 82 PHE A CA 1
ATOM 584 C C . PHE A 1 82 ? 12.435 5.258 -6.765 1.00 75.69 82 PHE A C 1
ATOM 586 O O . PHE A 1 82 ? 12.778 4.722 -7.813 1.00 75.69 82 PHE A O 1
ATOM 593 N N . ASN A 1 83 ? 13.324 5.896 -5.992 1.00 73.88 83 ASN A N 1
ATOM 594 C CA . ASN A 1 83 ? 14.747 6.022 -6.354 1.00 73.88 83 ASN A CA 1
ATOM 595 C C . ASN A 1 83 ? 15.488 4.671 -6.455 1.00 73.88 83 ASN A C 1
ATOM 597 O O . ASN A 1 83 ? 16.557 4.580 -7.047 1.00 73.88 83 ASN A O 1
ATOM 601 N N . PHE A 1 84 ? 14.909 3.591 -5.926 1.00 72.56 84 PHE A N 1
ATOM 602 C CA . PHE A 1 84 ? 15.428 2.229 -6.102 1.00 72.56 84 PHE A CA 1
ATOM 603 C C . PHE A 1 84 ? 14.830 1.494 -7.309 1.00 72.56 84 PHE A C 1
ATOM 605 O O . PHE A 1 84 ? 14.955 0.273 -7.414 1.00 72.56 84 PHE A O 1
ATOM 612 N N . GLY A 1 85 ? 14.124 2.215 -8.184 1.00 78.88 85 GLY A N 1
ATOM 613 C CA . GLY A 1 85 ? 13.407 1.646 -9.313 1.00 78.88 85 GLY A CA 1
ATOM 614 C C . GLY A 1 85 ? 12.495 0.502 -8.876 1.00 78.88 85 GLY A C 1
ATOM 615 O O . GLY A 1 85 ? 11.867 0.525 -7.810 1.00 78.88 85 GLY A O 1
ATOM 616 N N . CYS A 1 86 ? 12.484 -0.541 -9.687 1.00 84.75 86 CYS A N 1
ATOM 617 C CA . CYS A 1 86 ? 11.646 -1.713 -9.518 1.00 84.75 86 CYS A CA 1
ATOM 618 C C . CYS A 1 86 ? 12.325 -2.854 -8.722 1.00 84.75 86 CYS A C 1
ATOM 620 O O . CYS A 1 86 ? 12.171 -4.012 -9.060 1.00 84.75 86 CYS A O 1
ATOM 622 N N . ASP A 1 87 ? 13.114 -2.561 -7.681 1.00 87.38 87 ASP A N 1
ATOM 623 C CA . ASP A 1 87 ? 13.788 -3.596 -6.862 1.00 87.38 87 ASP A CA 1
ATOM 624 C C . ASP A 1 87 ? 12.837 -4.286 -5.840 1.00 87.38 87 ASP A C 1
ATOM 626 O O . ASP A 1 87 ? 12.496 -3.667 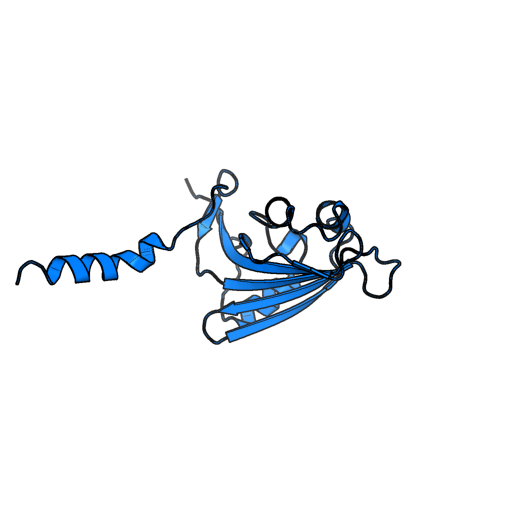-4.817 1.00 87.38 87 ASP A O 1
ATOM 630 N N . PRO A 1 88 ? 12.439 -5.565 -6.032 1.00 88.75 88 PRO A N 1
ATOM 631 C CA . PRO A 1 88 ? 11.522 -6.247 -5.118 1.00 88.75 88 PRO A CA 1
ATOM 632 C C . PRO A 1 88 ? 12.112 -6.466 -3.720 1.00 88.75 88 PRO A C 1
ATOM 634 O O . PRO A 1 88 ? 11.369 -6.411 -2.736 1.00 88.75 88 PRO A O 1
ATOM 637 N N . ALA A 1 89 ? 13.435 -6.637 -3.599 1.00 88.75 89 ALA A N 1
ATOM 638 C CA . ALA A 1 89 ? 14.114 -6.865 -2.320 1.00 88.75 89 ALA A CA 1
ATOM 639 C C . ALA A 1 89 ? 14.047 -5.641 -1.395 1.00 88.75 89 ALA A C 1
ATOM 641 O O . ALA A 1 89 ? 14.215 -5.753 -0.181 1.00 88.75 89 ALA A O 1
ATOM 642 N N . ARG A 1 90 ? 13.756 -4.463 -1.954 1.00 88.88 90 ARG A N 1
ATOM 643 C CA . ARG A 1 90 ? 13.555 -3.220 -1.200 1.00 88.88 90 ARG A CA 1
ATOM 644 C C . ARG A 1 90 ? 12.086 -2.885 -0.957 1.00 88.88 90 ARG A C 1
ATOM 646 O O . ARG A 1 90 ? 11.796 -1.754 -0.581 1.00 88.88 90 ARG A O 1
ATOM 653 N N . THR A 1 91 ? 11.151 -3.799 -1.188 1.00 89.75 91 THR A N 1
ATOM 654 C CA . THR A 1 91 ? 9.722 -3.509 -0.970 1.00 89.75 91 THR A CA 1
ATOM 655 C C . THR A 1 91 ? 9.431 -3.259 0.509 1.00 89.75 91 THR A C 1
ATOM 657 O O . THR A 1 91 ? 8.854 -2.227 0.848 1.00 89.75 91 THR A O 1
ATOM 660 N N . ASP A 1 92 ? 9.925 -4.122 1.399 1.00 89.94 92 ASP A N 1
ATOM 661 C CA . ASP A 1 92 ? 9.708 -3.995 2.844 1.00 89.94 92 ASP A CA 1
ATOM 662 C C . ASP A 1 92 ? 10.260 -2.680 3.398 1.00 89.94 92 ASP A C 1
ATOM 664 O O . ASP A 1 92 ? 9.546 -1.951 4.077 1.00 89.94 92 ASP A O 1
ATOM 668 N N . ILE A 1 93 ? 11.506 -2.325 3.070 1.00 87.81 93 ILE A N 1
ATOM 669 C CA . ILE A 1 93 ? 12.117 -1.082 3.572 1.00 87.81 93 ILE A CA 1
ATOM 670 C C . ILE A 1 93 ? 11.396 0.178 3.071 1.00 87.81 93 ILE A C 1
ATOM 672 O O . ILE A 1 93 ? 11.471 1.221 3.715 1.00 87.81 93 ILE A O 1
ATOM 676 N N . ARG A 1 94 ? 10.704 0.094 1.929 1.00 86.31 94 ARG A N 1
ATOM 677 C CA . ARG A 1 94 ? 9.983 1.220 1.331 1.00 86.31 94 ARG A CA 1
ATOM 678 C C . ARG A 1 94 ? 8.575 1.364 1.879 1.00 86.31 94 ARG A C 1
ATOM 680 O O . ARG A 1 94 ? 8.161 2.469 2.206 1.00 86.31 94 ARG A O 1
ATOM 687 N N . PHE A 1 95 ? 7.831 0.266 1.935 1.00 89.81 95 PHE A N 1
ATOM 688 C CA . PHE A 1 95 ? 6.386 0.311 2.137 1.00 89.81 95 PHE A CA 1
ATOM 689 C C . PHE A 1 95 ? 5.953 -0.221 3.501 1.00 89.81 95 PHE A C 1
ATOM 691 O O . PHE A 1 95 ? 4.937 0.233 4.025 1.00 89.81 95 PHE A O 1
ATOM 698 N N . LYS A 1 96 ? 6.704 -1.142 4.113 1.00 90.94 96 LYS A N 1
ATOM 699 C CA . LYS A 1 96 ? 6.352 -1.677 5.431 1.00 90.94 96 LYS A CA 1
ATOM 700 C C . LYS A 1 96 ? 6.514 -0.589 6.487 1.00 90.94 96 LYS A C 1
ATOM 702 O O . LYS A 1 96 ? 7.523 0.109 6.525 1.00 90.94 96 LYS A O 1
ATOM 707 N N . ASN A 1 97 ? 5.541 -0.477 7.382 1.00 90.06 97 ASN A N 1
ATOM 708 C CA . ASN A 1 97 ? 5.464 0.563 8.411 1.00 90.06 97 ASN A CA 1
ATOM 709 C C . ASN A 1 97 ? 5.328 1.990 7.869 1.00 90.06 97 ASN A C 1
ATOM 711 O O . ASN A 1 97 ? 5.716 2.951 8.535 1.00 90.06 97 ASN A O 1
ATOM 715 N N . ALA A 1 98 ? 4.759 2.138 6.674 1.00 89.69 98 ALA A N 1
ATOM 716 C CA . ALA A 1 98 ? 4.425 3.434 6.106 1.00 89.69 98 ALA A CA 1
ATOM 717 C C . ALA A 1 98 ? 2.932 3.737 6.267 1.00 89.69 98 ALA A C 1
ATOM 719 O O . ALA A 1 98 ? 2.069 2.867 6.109 1.00 89.69 98 ALA A O 1
ATOM 720 N N . GLN A 1 99 ? 2.619 5.006 6.532 1.00 92.31 99 GLN A N 1
ATOM 721 C CA . GLN A 1 99 ? 1.250 5.496 6.418 1.00 92.31 99 GLN A CA 1
ATOM 722 C C . GLN A 1 99 ? 0.851 5.551 4.939 1.00 92.31 99 GLN A C 1
ATOM 724 O O . GLN A 1 99 ? 1.622 6.001 4.089 1.00 92.31 99 GLN A O 1
ATOM 729 N N . LEU A 1 100 ? -0.365 5.106 4.630 1.00 92.44 100 LEU A N 1
ATOM 730 C CA . LEU A 1 100 ? -0.868 5.018 3.256 1.00 92.44 100 LEU A CA 1
ATOM 731 C C . LEU A 1 100 ? -0.948 6.397 2.575 1.00 92.44 100 LEU A C 1
ATOM 733 O O . LEU A 1 100 ? -0.714 6.522 1.375 1.00 92.44 100 LEU A O 1
ATOM 737 N N . ASN A 1 101 ? -1.237 7.440 3.355 1.00 91.69 101 ASN A N 1
ATOM 738 C CA . ASN A 1 101 ? -1.376 8.823 2.890 1.00 91.69 101 ASN A CA 1
ATOM 739 C C . ASN A 1 101 ? -0.053 9.489 2.477 1.00 91.69 101 ASN A C 1
ATOM 741 O O . ASN A 1 101 ? -0.079 10.585 1.922 1.00 91.69 101 ASN A O 1
ATOM 745 N N . LEU A 1 102 ? 1.095 8.841 2.710 1.00 89.44 102 LEU A N 1
ATOM 746 C CA . LEU A 1 102 ? 2.385 9.317 2.206 1.00 89.44 102 LEU A CA 1
ATOM 747 C C . LEU A 1 102 ? 2.492 9.187 0.682 1.00 89.44 102 LEU A C 1
ATOM 749 O O . LEU A 1 102 ? 3.286 9.889 0.062 1.00 89.44 102 LEU A O 1
ATOM 753 N N . TYR A 1 103 ? 1.712 8.304 0.061 1.00 88.25 103 TYR A N 1
ATOM 754 C CA . TYR A 1 103 ? 1.783 8.086 -1.384 1.00 88.25 103 TYR A CA 1
ATOM 755 C C . TYR A 1 103 ? 0.416 7.968 -2.061 1.00 88.25 103 TYR A C 1
ATOM 757 O O . TYR A 1 103 ? 0.318 8.302 -3.239 1.00 88.25 103 TYR A O 1
ATOM 765 N N . VAL A 1 104 ? -0.646 7.572 -1.349 1.00 92.44 104 VAL A N 1
ATOM 766 C CA . VAL A 1 104 ? -2.021 7.627 -1.867 1.00 92.44 104 VAL A CA 1
ATOM 767 C C . VAL A 1 104 ? -2.676 8.947 -1.444 1.00 92.44 104 VAL A C 1
ATOM 769 O O . VAL A 1 104 ? -2.695 9.256 -0.252 1.00 92.44 104 VAL A O 1
ATOM 772 N N . PRO A 1 105 ? -3.268 9.722 -2.368 1.00 92.62 105 PRO A N 1
ATOM 773 C CA . PRO A 1 105 ? -4.042 10.910 -2.018 1.00 92.62 105 PRO A CA 1
ATOM 774 C C . PRO A 1 105 ? -5.139 10.627 -0.977 1.00 92.62 105 PRO A C 1
ATOM 776 O O . PRO A 1 105 ? -5.939 9.705 -1.145 1.00 92.62 105 PRO A O 1
ATOM 779 N N . GLN A 1 106 ? -5.234 11.467 0.063 1.00 92.38 106 GLN A N 1
ATOM 780 C CA . GLN A 1 106 ? -6.163 11.260 1.186 1.00 92.38 106 GLN A CA 1
ATOM 781 C C . GLN A 1 106 ? -7.623 11.091 0.736 1.00 92.38 106 GLN A C 1
ATOM 783 O O . GLN A 1 106 ? -8.302 10.184 1.200 1.00 92.38 106 GLN A O 1
ATOM 788 N N . ALA A 1 107 ? -8.082 11.887 -0.235 1.00 92.69 107 ALA A N 1
ATOM 789 C CA . ALA A 1 107 ? -9.450 11.788 -0.750 1.00 92.69 107 ALA A CA 1
ATOM 790 C C . ALA A 1 107 ? -9.780 10.393 -1.316 1.00 92.69 107 ALA A C 1
ATOM 792 O O . ALA A 1 107 ? -10.906 9.914 -1.195 1.00 92.69 107 ALA A O 1
ATOM 793 N N . GLN A 1 108 ? -8.795 9.719 -1.914 1.00 95.69 108 GLN A N 1
ATOM 794 C CA . GLN A 1 108 ? -8.980 8.370 -2.439 1.00 95.69 108 GLN A CA 1
ATOM 795 C C . GLN A 1 108 ? -8.945 7.315 -1.336 1.00 95.69 108 GLN A C 1
ATOM 797 O O . GLN A 1 108 ? -9.694 6.342 -1.403 1.00 95.69 108 GLN A O 1
ATOM 802 N N . ILE A 1 109 ? -8.106 7.511 -0.314 1.00 95.25 109 ILE A N 1
ATOM 803 C CA . ILE A 1 109 ? -8.121 6.685 0.897 1.00 95.25 109 ILE A CA 1
ATOM 804 C C . ILE A 1 109 ? -9.517 6.738 1.524 1.00 95.25 109 ILE A C 1
ATOM 806 O O . ILE A 1 109 ? -10.138 5.694 1.722 1.00 95.25 109 ILE A O 1
ATOM 810 N N . ASP A 1 110 ? -10.045 7.939 1.758 1.00 94.12 110 ASP A N 1
ATOM 811 C CA . ASP A 1 110 ? -11.360 8.134 2.371 1.00 94.12 110 ASP A CA 1
ATOM 812 C C . ASP A 1 110 ? -12.460 7.445 1.550 1.00 94.12 110 ASP A C 1
ATOM 814 O O . ASP A 1 110 ? -13.279 6.704 2.099 1.00 94.12 110 ASP A O 1
ATOM 818 N N . GLN A 1 111 ? -12.437 7.608 0.222 1.00 94.88 111 GLN A N 1
ATOM 819 C CA . GLN A 1 111 ? -13.394 6.968 -0.682 1.00 94.88 111 GLN A CA 1
ATOM 820 C C . GLN A 1 111 ? -13.317 5.435 -0.633 1.00 94.88 111 GLN A C 1
ATOM 822 O O . GLN A 1 111 ? -14.352 4.772 -0.529 1.00 94.88 111 GLN A O 1
ATOM 827 N N . MET A 1 112 ? -12.117 4.855 -0.707 1.00 96.75 112 MET A N 1
ATOM 828 C CA . MET A 1 112 ? -11.941 3.401 -0.671 1.00 96.75 112 MET A CA 1
ATOM 829 C C . MET A 1 112 ? -12.429 2.817 0.658 1.00 96.75 112 MET A C 1
ATOM 831 O O . MET A 1 112 ? -13.203 1.860 0.681 1.00 96.75 112 MET A O 1
ATOM 835 N N . TYR A 1 113 ? -12.035 3.405 1.785 1.00 95.62 113 TYR A N 1
ATOM 836 C CA . TYR A 1 113 ? -12.436 2.883 3.091 1.00 95.62 113 TYR A CA 1
ATOM 837 C C . TYR A 1 113 ? -13.928 3.087 3.379 1.00 95.62 113 TYR A C 1
ATOM 839 O O . TYR A 1 113 ? -14.551 2.194 3.961 1.00 95.62 113 TYR A O 1
ATOM 847 N N . ALA A 1 114 ? -14.536 4.170 2.882 1.00 94.25 114 ALA A N 1
ATOM 848 C CA . ALA A 1 114 ? -15.988 4.336 2.905 1.00 94.25 114 ALA A CA 1
ATOM 849 C C . ALA A 1 114 ? -16.701 3.202 2.145 1.00 94.25 114 ALA A C 1
ATOM 851 O O . ALA A 1 114 ? -17.654 2.621 2.664 1.00 94.25 114 ALA A O 1
ATOM 852 N N . GLN A 1 115 ? -16.206 2.818 0.962 1.00 95.88 115 GLN A N 1
ATOM 853 C CA . GLN A 1 115 ? -16.754 1.697 0.182 1.00 95.88 115 GLN A CA 1
ATOM 854 C C . GLN A 1 115 ? -16.563 0.332 0.863 1.00 95.88 115 GLN A C 1
ATOM 856 O O . GLN A 1 115 ? -17.394 -0.559 0.701 1.00 95.88 115 GLN A O 1
ATOM 861 N N . LEU A 1 116 ? -15.506 0.167 1.661 1.00 95.38 116 LEU A N 1
ATOM 862 C CA . LEU A 1 116 ? -15.290 -1.026 2.492 1.00 95.38 116 LEU A CA 1
ATOM 863 C C . LEU A 1 116 ? -16.130 -1.034 3.783 1.00 95.38 116 LEU A C 1
ATOM 865 O O . LEU A 1 116 ? -16.043 -1.988 4.568 1.00 95.38 116 LEU A O 1
ATOM 869 N N . GLY A 1 117 ? -16.906 0.025 4.041 1.00 94.00 117 GLY A N 1
ATOM 870 C CA . GLY A 1 117 ? -17.671 0.194 5.274 1.00 94.00 117 GLY A CA 1
ATOM 871 C C . GLY A 1 117 ? -16.776 0.308 6.510 1.00 94.00 117 GLY A C 1
ATOM 872 O O . GLY A 1 117 ? -17.115 -0.221 7.569 1.00 94.00 117 GLY A O 1
ATOM 873 N N . ILE A 1 118 ? -15.598 0.921 6.372 1.00 91.50 118 ILE A N 1
ATOM 874 C CA . ILE A 1 118 ? -14.663 1.147 7.475 1.00 91.50 118 ILE A CA 1
ATOM 875 C C . ILE A 1 118 ? -14.551 2.658 7.714 1.00 91.50 118 ILE A C 1
ATOM 877 O O . ILE A 1 118 ? -14.050 3.371 6.846 1.00 91.50 118 ILE A O 1
ATOM 881 N N . PRO A 1 119 ? -14.989 3.169 8.874 1.00 84.44 119 PRO A N 1
ATOM 882 C CA . PRO A 1 119 ? -14.874 4.588 9.169 1.00 84.44 119 PRO A CA 1
ATOM 883 C C . PRO A 1 119 ? -13.408 4.963 9.416 1.00 84.44 119 PRO A C 1
ATOM 885 O O . PRO A 1 119 ? -12.781 4.470 10.358 1.00 84.44 119 PRO A O 1
ATOM 888 N N . ILE A 1 120 ? -12.874 5.865 8.594 1.00 83.00 120 ILE A N 1
ATOM 889 C CA . ILE A 1 120 ? -11.618 6.560 8.882 1.00 83.00 120 ILE A CA 1
ATOM 890 C C . ILE A 1 120 ? -11.960 7.817 9.676 1.00 83.00 120 ILE A C 1
ATOM 892 O O . ILE A 1 120 ? -12.749 8.652 9.243 1.00 83.00 120 ILE A O 1
ATOM 896 N N . SER A 1 121 ? -11.373 7.939 10.860 1.00 76.44 121 SER A N 1
ATOM 897 C CA . SER A 1 121 ? -11.346 9.174 11.641 1.00 76.44 121 SER A CA 1
ATOM 898 C C . SER A 1 121 ? -9.900 9.657 11.711 1.00 76.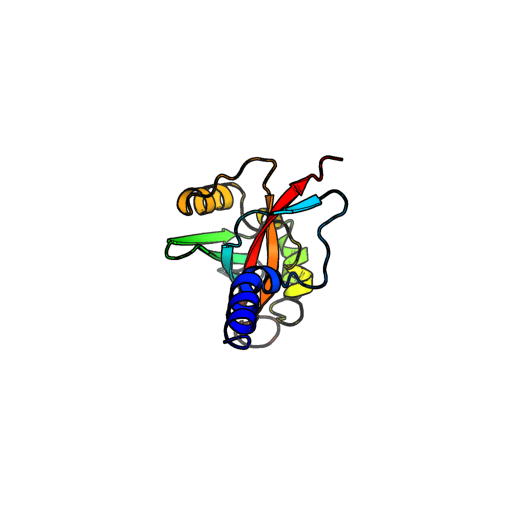44 121 SER A C 1
ATOM 900 O O . SER A 1 121 ? -8.986 8.855 11.539 1.00 76.44 121 SER A O 1
ATOM 902 N N . GLY A 1 122 ? -9.660 10.940 12.000 1.00 69.75 122 GLY A N 1
ATOM 903 C CA . GLY A 1 122 ? -8.295 11.489 12.074 1.00 69.75 122 GLY A CA 1
ATOM 904 C C . GLY A 1 122 ? -7.359 10.781 13.071 1.00 69.75 122 GLY A C 1
ATOM 905 O O . GLY A 1 122 ? -6.150 10.960 12.997 1.00 69.75 122 GLY A O 1
ATOM 906 N N . ALA A 1 123 ? -7.897 9.957 13.978 1.00 80.06 123 ALA A N 1
ATOM 907 C CA . ALA A 1 123 ? -7.122 9.118 14.890 1.00 80.06 123 ALA A CA 1
ATOM 908 C C . ALA A 1 123 ? -6.741 7.743 14.307 1.00 80.06 123 ALA A C 1
ATOM 910 O O . ALA A 1 123 ? -5.802 7.132 14.805 1.00 80.06 123 ALA A O 1
ATOM 911 N N . ASN A 1 124 ? -7.453 7.258 13.285 1.00 86.94 124 ASN A N 1
ATOM 912 C CA . ASN A 1 124 ? -7.254 5.956 12.650 1.00 86.94 124 ASN A CA 1
ATOM 913 C C . ASN A 1 124 ? -6.541 6.143 11.310 1.00 86.94 124 ASN A C 1
ATOM 915 O O . ASN A 1 124 ? -7.187 6.257 10.268 1.00 86.94 124 ASN A O 1
ATOM 919 N N . VAL A 1 125 ? -5.212 6.153 11.324 1.00 91.88 125 VAL A N 1
ATOM 920 C CA . VAL A 1 125 ? -4.420 6.369 10.106 1.00 91.88 125 VAL A CA 1
ATOM 921 C C . VAL A 1 125 ? -4.125 5.022 9.439 1.00 91.88 125 VAL A C 1
ATOM 923 O O . VAL A 1 125 ? -3.490 4.179 10.077 1.00 91.88 125 VAL A O 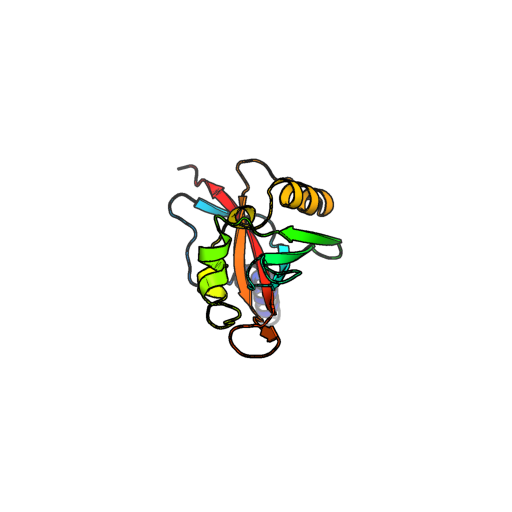1
ATOM 926 N N . PRO A 1 126 ? -4.549 4.776 8.183 1.00 94.69 126 PRO A N 1
ATOM 927 C CA . PRO A 1 126 ? -4.194 3.551 7.473 1.00 94.69 126 PRO A CA 1
ATOM 928 C C . PRO A 1 126 ? -2.679 3.383 7.348 1.00 94.69 126 PRO A C 1
ATOM 930 O O . PRO A 1 126 ? -1.964 4.299 6.934 1.00 94.69 126 PRO A O 1
ATOM 933 N N . PHE A 1 127 ? -2.197 2.200 7.706 1.00 94.12 127 PHE A N 1
ATOM 934 C CA . PHE A 1 127 ? -0.786 1.909 7.915 1.00 94.12 127 PHE A CA 1
ATOM 935 C C . PHE A 1 127 ? -0.456 0.514 7.396 1.00 94.12 127 PHE A C 1
ATOM 937 O O . PHE A 1 127 ? -1.119 -0.455 7.776 1.00 94.12 127 PHE A O 1
ATOM 944 N N . ILE A 1 128 ? 0.546 0.405 6.523 1.00 94.88 128 ILE A N 1
ATOM 945 C CA . ILE A 1 128 ? 0.999 -0.896 6.028 1.00 94.88 128 ILE A CA 1
ATOM 946 C C . ILE A 1 128 ? 1.777 -1.592 7.136 1.00 94.88 128 ILE A C 1
ATOM 948 O O . ILE A 1 128 ? 2.816 -1.102 7.574 1.00 94.88 128 ILE A O 1
ATOM 952 N N . THR A 1 129 ? 1.300 -2.751 7.564 1.00 94.44 129 THR A N 1
ATOM 953 C CA . THR A 1 129 ? 1.945 -3.557 8.606 1.00 94.44 129 THR A CA 1
ATOM 954 C C . THR A 1 129 ? 2.755 -4.706 8.035 1.00 94.44 129 THR A C 1
ATOM 956 O O . THR A 1 129 ? 3.709 -5.157 8.667 1.00 94.44 129 THR A O 1
ATOM 959 N N . ASP A 1 130 ? 2.415 -5.147 6.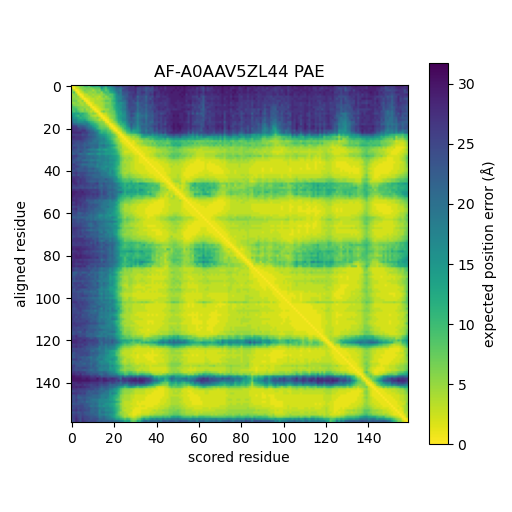827 1.00 94.44 130 ASP A N 1
ATOM 960 C CA . ASP A 1 130 ? 3.118 -6.228 6.159 1.00 94.44 130 ASP A CA 1
ATOM 961 C C . ASP A 1 130 ? 3.102 -6.077 4.640 1.00 94.44 130 ASP A C 1
ATOM 963 O O . ASP A 1 130 ? 2.198 -5.456 4.075 1.00 94.44 130 ASP A O 1
ATOM 967 N N . THR A 1 131 ? 4.115 -6.649 4.003 1.00 94.50 131 THR A N 1
ATOM 968 C CA . THR A 1 131 ? 4.338 -6.658 2.558 1.00 94.50 131 THR A CA 1
ATOM 969 C C . THR A 1 131 ? 4.850 -8.032 2.155 1.00 94.50 131 THR A C 1
ATOM 971 O O . THR A 1 131 ? 5.665 -8.614 2.864 1.00 94.50 131 THR A O 1
ATOM 974 N N . ASP A 1 132 ? 4.369 -8.554 1.030 1.00 94.94 132 ASP A N 1
ATOM 975 C CA . ASP A 1 132 ? 4.746 -9.877 0.530 1.00 94.94 132 ASP A CA 1
ATOM 976 C C . ASP A 1 132 ? 4.549 -9.969 -0.994 1.00 94.94 132 ASP A C 1
ATOM 978 O O . ASP A 1 132 ? 3.896 -9.116 -1.606 1.00 94.94 132 ASP A O 1
ATOM 982 N N . SER A 1 133 ? 5.072 -11.026 -1.616 1.00 93.69 133 SER A N 1
ATOM 983 C CA . SER A 1 133 ? 4.886 -11.352 -3.036 1.00 93.69 133 SER A CA 1
ATOM 984 C C . SER A 1 133 ? 5.296 -10.213 -3.976 1.00 93.69 133 SER A C 1
ATOM 986 O O . SER A 1 133 ? 4.605 -9.916 -4.950 1.00 93.69 133 SER A O 1
ATOM 988 N N . ALA A 1 134 ? 6.408 -9.542 -3.664 1.00 93.56 134 ALA A N 1
ATOM 989 C CA . ALA A 1 134 ? 6.931 -8.462 -4.488 1.00 93.56 134 ALA A CA 1
ATOM 990 C C . ALA A 1 134 ? 7.547 -8.994 -5.793 1.00 93.56 134 ALA A C 1
ATOM 992 O O . ALA A 1 134 ? 8.398 -9.883 -5.766 1.00 93.56 134 ALA A O 1
ATOM 993 N N . VAL A 1 135 ? 7.143 -8.427 -6.932 1.00 92.00 135 VAL A N 1
ATOM 994 C CA . VAL A 1 135 ? 7.587 -8.812 -8.282 1.00 92.00 135 VAL A CA 1
ATOM 995 C C . VAL A 1 135 ? 7.775 -7.568 -9.151 1.00 92.00 135 VAL A C 1
ATOM 997 O O . VAL A 1 135 ? 6.994 -6.620 -9.057 1.00 92.00 135 VAL A O 1
ATOM 1000 N N . CYS A 1 136 ? 8.784 -7.595 -10.022 1.00 89.69 136 CYS A N 1
ATOM 1001 C CA . CYS A 1 136 ? 9.091 -6.545 -10.991 1.00 89.69 136 CYS A CA 1
ATOM 1002 C C . CYS A 1 136 ? 8.855 -6.998 -12.443 1.00 89.69 136 CYS A C 1
ATOM 1004 O O . CYS A 1 136 ? 9.094 -8.163 -12.759 1.00 89.69 136 CYS A O 1
ATOM 1006 N N . THR A 1 137 ? 8.409 -6.100 -13.336 1.00 85.56 137 THR A N 1
ATOM 1007 C CA . THR A 1 137 ? 8.191 -6.419 -14.767 1.00 85.56 137 THR A CA 1
ATOM 1008 C C . THR A 1 137 ? 8.590 -5.303 -15.750 1.00 85.56 137 THR A C 1
ATOM 1010 O O . THR A 1 137 ? 8.018 -4.222 -15.648 1.00 85.56 137 THR A O 1
ATOM 1013 N N . PRO A 1 138 ? 9.438 -5.542 -16.778 1.00 71.62 138 PRO A N 1
ATOM 1014 C CA . PRO A 1 138 ? 10.441 -6.605 -16.882 1.00 71.62 138 PRO A CA 1
ATOM 1015 C C . PRO A 1 138 ? 11.606 -6.347 -15.913 1.00 71.62 138 PRO A C 1
ATOM 1017 O O . PRO A 1 138 ? 11.702 -5.269 -15.330 1.00 71.62 138 PRO A O 1
ATOM 1020 N N . ASP A 1 139 ? 12.419 -7.379 -15.703 1.00 56.84 139 ASP A N 1
ATOM 1021 C CA . ASP A 1 139 ? 13.422 -7.436 -14.643 1.00 56.84 139 ASP A CA 1
ATOM 1022 C C . ASP A 1 139 ? 14.440 -6.280 -14.749 1.00 56.84 139 ASP A C 1
ATOM 1024 O O . ASP A 1 139 ? 14.805 -5.829 -15.837 1.00 56.84 139 ASP A O 1
ATOM 1028 N N . ASP A 1 140 ? 14.826 -5.793 -13.572 1.00 57.09 140 ASP A N 1
ATOM 1029 C CA . ASP A 1 140 ? 15.882 -4.824 -13.289 1.00 57.09 140 ASP A CA 1
ATOM 1030 C C . ASP A 1 140 ? 15.763 -3.375 -13.849 1.00 57.09 140 ASP A C 1
ATOM 1032 O O . ASP A 1 140 ? 16.022 -3.031 -14.999 1.00 57.09 140 ASP A O 1
ATOM 1036 N N . VAL A 1 141 ? 15.481 -2.457 -12.909 1.00 60.66 141 VAL A N 1
ATOM 1037 C CA . VAL A 1 141 ? 15.562 -0.978 -12.978 1.00 60.66 141 VAL A CA 1
ATOM 1038 C C . VAL A 1 141 ? 14.386 -0.256 -13.649 1.00 60.66 141 VAL A C 1
ATOM 1040 O O . VAL A 1 141 ? 13.913 0.730 -13.080 1.00 60.66 141 VAL A O 1
ATOM 1043 N N . SER A 1 142 ? 13.856 -0.742 -14.773 1.00 69.00 142 SER A N 1
ATOM 1044 C CA . SER A 1 142 ? 12.812 -0.045 -15.563 1.00 69.00 142 SER A CA 1
ATOM 1045 C C . SER A 1 142 ? 11.469 -0.781 -15.611 1.00 69.00 142 SER A C 1
ATOM 1047 O O . SER A 1 142 ? 10.730 -0.689 -16.589 1.00 69.00 142 SER A O 1
ATOM 1049 N N . GLY A 1 143 ? 11.161 -1.557 -14.575 1.00 81.75 143 GLY A N 1
ATOM 1050 C CA . GLY A 1 143 ? 9.923 -2.325 -14.512 1.00 81.75 143 GLY A CA 1
ATOM 1051 C C . GLY A 1 143 ? 8.815 -1.690 -13.672 1.00 81.75 143 GLY A C 1
ATOM 1052 O O . GLY A 1 143 ? 9.025 -0.709 -12.967 1.00 81.75 143 GLY A O 1
ATOM 1053 N N . ILE A 1 144 ? 7.632 -2.298 -13.707 1.00 88.50 144 ILE A N 1
ATOM 1054 C CA . ILE A 1 144 ? 6.509 -2.030 -12.808 1.00 88.50 144 ILE A CA 1
ATOM 1055 C C . ILE A 1 144 ? 6.637 -2.951 -11.594 1.00 88.50 144 ILE A C 1
ATOM 1057 O O . ILE A 1 144 ? 6.708 -4.175 -11.747 1.00 88.50 144 ILE A O 1
ATOM 1061 N N . LEU A 1 145 ? 6.646 -2.364 -10.397 1.00 91.19 145 LEU A N 1
ATOM 1062 C CA . LEU A 1 145 ? 6.669 -3.087 -9.129 1.00 91.19 145 LEU A CA 1
ATOM 1063 C C . LEU A 1 145 ? 5.238 -3.457 -8.740 1.00 91.19 145 LEU A C 1
ATOM 1065 O O . LEU A 1 145 ? 4.361 -2.601 -8.688 1.00 91.19 145 LEU A O 1
ATOM 1069 N N . SER A 1 146 ? 5.003 -4.717 -8.405 1.00 94.06 146 SER A N 1
ATOM 1070 C CA . SER A 1 146 ? 3.742 -5.184 -7.833 1.00 94.06 146 SER A CA 1
ATOM 1071 C C . SER A 1 146 ? 4.008 -5.958 -6.555 1.00 94.06 146 SER A C 1
ATOM 1073 O O . SER A 1 146 ? 5.006 -6.665 -6.468 1.00 94.06 146 SER A O 1
ATOM 1075 N N . PHE A 1 147 ? 3.155 -5.801 -5.552 1.00 95.38 147 PHE A N 1
ATOM 1076 C CA . PHE A 1 147 ? 3.265 -6.530 -4.293 1.00 95.38 147 PHE A CA 1
ATOM 1077 C C . PHE A 1 147 ? 1.908 -6.614 -3.599 1.00 95.38 147 PHE A C 1
ATOM 1079 O O . PHE A 1 147 ? 0.973 -5.858 -3.887 1.00 95.38 147 PHE A O 1
ATOM 1086 N N . THR A 1 148 ? 1.807 -7.547 -2.665 1.00 97.38 148 THR A N 1
ATOM 1087 C CA . THR A 1 148 ? 0.686 -7.638 -1.732 1.00 97.38 148 THR A CA 1
ATOM 1088 C C . THR A 1 148 ? 1.056 -6.976 -0.413 1.00 97.38 148 THR A C 1
ATOM 1090 O O . THR A 1 148 ? 2.221 -6.958 -0.024 1.00 97.38 148 THR A O 1
ATOM 1093 N N . ALA A 1 149 ? 0.073 -6.404 0.271 1.00 97.12 149 ALA A N 1
ATOM 1094 C CA . ALA A 1 149 ? 0.271 -5.770 1.562 1.00 97.12 149 ALA A CA 1
ATOM 1095 C C . ALA A 1 149 ? -0.900 -6.040 2.508 1.00 97.12 149 ALA A C 1
ATOM 1097 O O . ALA A 1 149 ? -2.028 -6.310 2.084 1.00 97.12 149 ALA A O 1
ATOM 1098 N N . VAL A 1 150 ? -0.631 -5.921 3.804 1.00 96.69 150 VAL A N 1
ATOM 1099 C CA . VAL A 1 150 ? -1.647 -5.880 4.854 1.00 96.69 150 VAL A CA 1
ATOM 1100 C C . VAL A 1 150 ? -1.689 -4.470 5.419 1.00 96.69 150 VAL A C 1
ATOM 1102 O O . VAL A 1 150 ? -0.663 -3.917 5.814 1.00 96.69 150 VAL A O 1
ATOM 1105 N N . ILE A 1 151 ? -2.884 -3.883 5.451 1.00 96.25 151 ILE A N 1
ATOM 1106 C CA . ILE A 1 151 ? -3.117 -2.538 5.972 1.00 96.25 151 ILE A CA 1
ATOM 1107 C C . ILE A 1 151 ? -4.009 -2.624 7.208 1.00 96.25 151 ILE A C 1
ATOM 1109 O O . ILE A 1 151 ? -5.076 -3.241 7.188 1.00 96.25 151 ILE A O 1
ATOM 1113 N N . GLN A 1 152 ? -3.570 -1.981 8.283 1.00 94.94 152 GLN A N 1
ATOM 1114 C CA . GLN A 1 152 ? -4.307 -1.812 9.537 1.00 94.94 152 GLN A CA 1
ATOM 1115 C C . GLN A 1 152 ? -4.317 -0.326 9.920 1.00 94.94 152 GLN A C 1
ATOM 1117 O O . GLN A 1 152 ? -3.997 0.528 9.094 1.00 94.94 152 GLN A O 1
ATOM 1122 N N . PHE A 1 153 ? -4.708 0.005 11.150 1.00 93.62 153 PHE A N 1
ATOM 1123 C CA . PHE A 1 153 ? -4.796 1.390 11.606 1.00 93.62 153 PHE A CA 1
ATOM 1124 C C . PHE A 1 153 ? -3.767 1.684 12.682 1.00 93.62 153 PHE A C 1
ATOM 1126 O O . PHE A 1 153 ? -3.706 0.997 13.701 1.00 93.62 153 PHE A O 1
ATOM 1133 N N . LEU A 1 154 ? -2.990 2.738 12.465 1.00 92.06 154 LEU A N 1
ATOM 1134 C CA . LEU A 1 154 ? -2.129 3.326 13.472 1.00 92.06 154 LEU A CA 1
ATOM 1135 C C . LEU A 1 154 ? -2.955 4.304 14.313 1.00 92.06 154 LEU A C 1
ATOM 1137 O O . LEU A 1 154 ? -3.574 5.215 13.762 1.00 92.06 154 LEU A O 1
ATOM 1141 N N . VAL A 1 155 ? -2.959 4.112 15.633 1.00 90.69 155 VAL A N 1
ATOM 1142 C CA . VAL A 1 155 ? -3.656 4.980 16.595 1.00 90.69 155 VAL A CA 1
ATOM 1143 C C . VAL A 1 155 ? -2.706 5.415 17.717 1.00 90.69 155 VAL A C 1
ATOM 1145 O O . VAL A 1 155 ? -1.842 4.619 18.106 1.00 90.69 155 VAL A O 1
ATOM 1148 N N . PRO A 1 156 ? -2.845 6.634 18.271 1.00 89.19 156 PRO A N 1
ATOM 1149 C CA . PRO A 1 156 ? -2.063 7.061 19.430 1.00 89.19 156 PRO A CA 1
ATOM 1150 C C . PRO A 1 156 ? -2.262 6.131 20.637 1.00 89.19 156 PRO A C 1
ATOM 1152 O O . PRO A 1 156 ? -3.370 5.653 20.908 1.00 89.19 156 PRO A O 1
ATOM 1155 N N . GLN A 1 157 ? -1.189 5.867 21.380 1.00 86.69 157 GLN A N 1
ATOM 1156 C CA . GLN A 1 157 ? -1.267 5.253 22.701 1.00 86.69 157 GLN A CA 1
ATOM 1157 C C . GLN A 1 157 ? -1.641 6.342 23.706 1.00 86.69 157 GLN A C 1
ATOM 1159 O O . GLN A 1 157 ? -0.828 7.195 24.044 1.00 86.69 157 GLN A O 1
ATOM 1164 N N . ASN A 1 158 ? -2.888 6.325 24.174 1.00 76.06 158 ASN A N 1
ATOM 1165 C CA . ASN A 1 158 ? -3.263 7.109 25.345 1.00 76.06 158 ASN A CA 1
ATOM 1166 C C . ASN A 1 158 ? -2.597 6.445 26.559 1.00 76.06 158 ASN A C 1
ATOM 1168 O O . ASN A 1 158 ? -2.950 5.309 26.888 1.00 76.06 158 ASN A O 1
ATOM 1172 N N . HIS A 1 159 ? -1.600 7.114 27.139 1.00 53.28 159 HIS A N 1
ATOM 1173 C CA . HIS A 1 159 ? -0.996 6.747 28.420 1.00 53.28 159 HIS A CA 1
ATOM 1174 C C . HIS A 1 159 ? -1.865 7.219 29.584 1.00 53.28 159 HIS A C 1
ATOM 1176 O O . HIS A 1 159 ? -2.434 8.330 29.473 1.00 53.28 159 HIS A O 1
#

Radius of gyration: 18.0 Å; Cα contacts (8 Å, |Δi|>4): 285; chains: 1; bounding box: 34×54×49 Å

Solvent-accessible surface area (backbone atoms only — not comparable to full-atom values): 8900 Å² total; per-residue (Å²): 127,74,74,61,59,60,56,54,54,54,64,72,45,46,79,69,67,68,70,72,69,58,101,66,80,65,62,88,66,41,41,79,42,81,73,74,30,43,34,44,40,38,36,29,42,46,56,71,89,43,94,69,24,32,27,34,36,41,36,41,36,52,92,93,46,70,44,68,53,74,46,68,40,45,75,90,37,39,58,81,64,25,72,68,33,20,48,45,91,50,43,50,84,58,47,39,76,30,55,47,66,66,49,44,59,59,73,58,53,54,52,40,34,52,76,68,73,43,91,76,48,99,59,46,41,51,24,25,61,39,65,44,80,54,43,45,45,60,79,76,60,82,11,38,29,33,30,36,34,35,32,29,25,40,29,74,56,88,126

pLDDT: mean 82.29, std 15.73, range [41.25, 98.44]